Protein AF-A0A2V6REE6-F1 (afdb_monomer)

Radius of gyration: 16.73 Å; Cα contacts (8 Å, |Δi|>4): 104; chains: 1; bounding box: 43×27×42 Å

Nearest PDB structures (foldseek):
  3n0x-assembly1_A  TM=8.061E-01  e=2.300E-02  Rhodopseudomonas palustris
  3i45-assembly1_A  TM=7.457E-01  e=7.715E-02  Rhodospirillum rubrum ATCC 11170
  4maa-assembly1_A  TM=6.398E-01  e=1.131E-01  Pseudomonas protegens Pf-5
  4eyk-assembly1_A  TM=7.228E-01  e=4.041E-01  Rhodopseudomonas palustris BisB5
  4f06-assembly1_A  TM=6.822E-01  e=6.311E-01  Rhodopseudomonas palustris HaA2

pLDDT: mean 90.38, std 6.74, range [62.03, 98.06]

Foldseek 3Di:
DCPQAQDWDQDPQGIWGQHNQPRDIFGWDKDFDWDDDPVDPDTDHDPVTIDTHHSVVQAQDPPQDADPPGSSVVCCVVPPDDPDD

Secondary structure (DSSP, 8-state):
-GGGTT-EEEETTEEEEE-TTT-PEE--EEEEEEE--TT-SSPEEEEEEEEEE-HHHHSPPTTPPP-SS-HHHHHHHHHS-----

Structure (mmCIF, N/CA/C/O backbone):
data_AF-A0A2V6REE6-F1
#
_entry.id   AF-A0A2V6REE6-F1
#
loop_
_atom_site.group_PDB
_atom_site.id
_atom_site.type_symbol
_atom_site.label_atom_id
_atom_site.label_alt_id
_atom_site.label_comp_id
_atom_site.label_asym_id
_atom_site.label_entity_id
_atom_site.label_seq_id
_atom_site.pdbx_PDB_ins_code
_atom_site.Cartn_x
_atom_site.Cartn_y
_atom_site.Cartn_z
_atom_site.occupancy
_atom_site.B_iso_or_equiv
_atom_site.auth_seq_id
_atom_site.auth_comp_id
_atom_site.auth_asym_id
_atom_site.auth_atom_id
_atom_site.pdbx_PDB_model_num
ATOM 1 N N . ILE A 1 1 ? 24.296 -4.362 0.836 1.00 62.03 1 ILE A N 1
ATOM 2 C CA . ILE A 1 1 ? 22.992 -3.667 0.968 1.00 62.03 1 ILE A CA 1
ATOM 3 C C . ILE A 1 1 ? 21.893 -4.229 0.046 1.00 62.03 1 ILE A C 1
ATOM 5 O O . ILE A 1 1 ? 20.740 -3.894 0.256 1.00 62.03 1 ILE A O 1
ATOM 9 N N . GLY A 1 2 ? 22.188 -5.158 -0.880 1.00 80.06 2 GLY A N 1
ATOM 10 C CA . GLY A 1 2 ? 21.177 -5.776 -1.762 1.00 80.06 2 GLY A CA 1
ATOM 11 C C . GLY A 1 2 ? 20.287 -6.863 -1.137 1.00 80.06 2 GLY A C 1
ATOM 12 O O . GLY A 1 2 ? 19.393 -7.361 -1.799 1.00 80.06 2 GLY A O 1
ATOM 13 N N . GLN A 1 3 ? 20.483 -7.241 0.133 1.00 90.31 3 GLN A N 1
ATOM 14 C CA . GLN A 1 3 ? 19.662 -8.283 0.786 1.00 90.31 3 GLN A CA 1
ATOM 15 C C . GLN A 1 3 ? 18.186 -7.888 0.942 1.00 90.31 3 GLN A C 1
ATOM 17 O O . GLN A 1 3 ? 17.340 -8.754 1.140 1.00 90.31 3 GLN A O 1
ATOM 22 N N . LEU A 1 4 ? 17.890 -6.585 0.900 1.00 92.56 4 LEU A N 1
ATOM 23 C CA . LEU A 1 4 ? 16.530 -6.064 1.008 1.00 92.56 4 LEU A CA 1
ATOM 24 C C . LEU A 1 4 ? 15.872 -5.863 -0.359 1.00 92.56 4 LEU A C 1
ATOM 26 O O . LEU A 1 4 ? 14.655 -5.759 -0.422 1.00 92.56 4 LEU A O 1
ATOM 30 N N . GLU A 1 5 ? 16.633 -5.801 -1.451 1.00 93.56 5 GLU A N 1
ATOM 31 C CA . GLU A 1 5 ? 16.067 -5.582 -2.781 1.00 93.56 5 GLU A CA 1
ATOM 32 C C . GLU A 1 5 ? 15.291 -6.824 -3.229 1.00 93.56 5 GLU A C 1
ATOM 34 O O . GLU A 1 5 ? 15.833 -7.925 -3.288 1.00 93.56 5 GLU A O 1
ATOM 39 N N . GLY A 1 6 ? 13.998 -6.660 -3.516 1.00 91.88 6 GLY A N 1
ATOM 40 C CA . GLY A 1 6 ? 13.113 -7.774 -3.850 1.00 91.88 6 GLY A CA 1
ATOM 41 C C . GLY A 1 6 ? 12.661 -8.591 -2.637 1.00 91.88 6 GLY A C 1
ATOM 42 O O . GLY A 1 6 ? 12.004 -9.619 -2.806 1.00 91.88 6 GLY A O 1
ATOM 43 N N . LEU A 1 7 ? 12.984 -8.153 -1.413 1.00 94.88 7 LEU A N 1
ATOM 44 C CA . LEU A 1 7 ? 12.540 -8.831 -0.203 1.00 94.88 7 LEU A CA 1
ATOM 45 C C . LEU A 1 7 ? 11.020 -8.722 -0.068 1.00 94.88 7 LEU A C 1
ATOM 47 O O . LEU A 1 7 ? 10.468 -7.628 0.063 1.00 94.88 7 LEU A O 1
ATOM 51 N N . GLY A 1 8 ? 10.364 -9.878 -0.037 1.00 94.56 8 GLY A N 1
ATOM 52 C CA . GLY A 1 8 ? 8.980 -10.030 0.386 1.00 94.56 8 GLY A CA 1
ATOM 53 C C . GLY A 1 8 ? 8.903 -10.505 1.833 1.00 94.56 8 GLY A C 1
ATOM 54 O O . GLY A 1 8 ? 9.547 -11.494 2.179 1.00 94.56 8 GLY A O 1
ATOM 55 N N . PHE A 1 9 ? 8.118 -9.841 2.677 1.00 95.12 9 PHE A N 1
ATOM 56 C CA . PHE A 1 9 ? 7.938 -10.244 4.073 1.00 95.12 9 PHE A CA 1
ATOM 57 C C . PHE A 1 9 ? 6.544 -9.900 4.601 1.00 95.12 9 PHE A C 1
ATOM 59 O O . PHE A 1 9 ? 5.897 -8.966 4.137 1.00 95.12 9 PHE A O 1
ATOM 66 N N . THR A 1 10 ? 6.078 -10.653 5.594 1.00 95.62 10 THR A N 1
ATOM 67 C CA . THR A 1 10 ? 4.805 -10.390 6.277 1.00 95.62 10 THR A CA 1
ATOM 68 C C . THR A 1 10 ? 5.042 -9.490 7.485 1.00 95.62 10 THR A C 1
ATOM 70 O O . THR A 1 10 ? 5.922 -9.769 8.298 1.00 95.62 10 THR A O 1
ATOM 73 N N . GLY A 1 11 ? 4.245 -8.432 7.626 1.00 92.06 11 GLY A N 1
ATOM 74 C CA . GLY A 1 11 ? 4.267 -7.531 8.778 1.00 92.06 11 GLY A CA 1
ATOM 75 C C . GLY A 1 11 ? 2.863 -7.098 9.218 1.00 92.06 11 GLY A C 1
ATOM 76 O O . GLY A 1 11 ? 1.867 -7.578 8.675 1.00 92.06 11 GLY A O 1
ATOM 77 N N . PRO A 1 12 ? 2.752 -6.163 10.182 1.00 91.56 12 PRO A N 1
ATOM 78 C CA . PRO A 1 12 ? 1.459 -5.701 10.704 1.00 91.56 12 PRO A CA 1
ATOM 79 C C . PRO A 1 12 ? 0.525 -5.100 9.645 1.00 91.56 12 PRO A C 1
ATOM 81 O O . PRO A 1 12 ? -0.688 -5.109 9.814 1.00 91.56 12 PRO A O 1
ATOM 84 N N . ALA A 1 13 ? 1.082 -4.589 8.544 1.00 88.44 13 ALA A N 1
ATOM 85 C CA . ALA A 1 13 ? 0.322 -4.037 7.426 1.00 88.44 13 ALA A CA 1
ATOM 86 C C . ALA A 1 13 ? 0.032 -5.065 6.311 1.00 88.44 13 ALA A C 1
ATOM 88 O O . ALA A 1 13 ? -0.315 -4.671 5.199 1.00 88.44 13 ALA A O 1
ATOM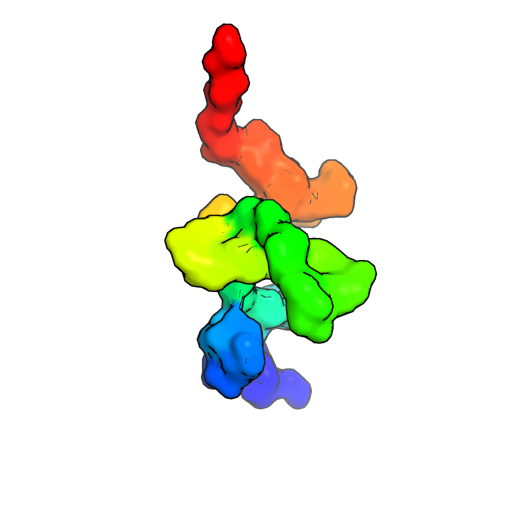 89 N N . GLY A 1 14 ? 0.199 -6.361 6.593 1.00 89.25 14 GLY A N 1
ATOM 90 C CA . GLY A 1 14 ? 0.081 -7.444 5.621 1.00 89.25 14 GLY A CA 1
ATOM 91 C C . GLY A 1 14 ? 1.408 -7.773 4.935 1.00 89.25 14 GLY A C 1
ATOM 92 O O . GLY A 1 14 ? 2.488 -7.562 5.493 1.00 89.25 14 GLY A O 1
ATOM 93 N N . TYR A 1 15 ? 1.325 -8.331 3.728 1.00 91.19 15 TYR A N 1
ATOM 94 C CA . TYR A 1 15 ? 2.504 -8.628 2.918 1.00 91.19 15 TYR A CA 1
ATOM 95 C C . TYR A 1 15 ? 3.125 -7.338 2.375 1.00 91.19 15 TYR A C 1
ATOM 97 O O . TYR A 1 15 ? 2.434 -6.484 1.817 1.00 91.19 15 TYR A O 1
ATOM 105 N N . MET A 1 16 ? 4.438 -7.219 2.533 1.00 93.25 16 MET A N 1
ATOM 106 C CA . MET A 1 16 ? 5.250 -6.115 2.053 1.00 93.25 16 MET A CA 1
ATOM 107 C C . MET A 1 16 ? 6.284 -6.622 1.051 1.00 93.25 16 MET A C 1
ATOM 109 O O . MET A 1 16 ? 6.869 -7.683 1.253 1.00 93.25 16 MET A O 1
ATOM 113 N N . TYR A 1 17 ? 6.546 -5.847 0.002 1.00 92.81 17 TYR A N 1
ATOM 114 C CA . TYR A 1 17 ? 7.583 -6.136 -0.990 1.00 92.81 17 TYR A CA 1
ATOM 115 C C . TYR A 1 17 ? 8.475 -4.914 -1.207 1.00 92.81 17 TYR A C 1
ATOM 117 O O . TYR A 1 17 ? 7.982 -3.843 -1.544 1.00 92.81 17 TYR A O 1
ATOM 125 N N . ILE A 1 18 ? 9.786 -5.043 -1.023 1.00 92.94 18 ILE A N 1
ATOM 126 C CA . ILE A 1 18 ? 10.723 -3.939 -1.249 1.00 92.94 18 ILE A CA 1
ATOM 127 C C . ILE A 1 18 ? 11.130 -3.912 -2.719 1.00 92.94 18 ILE A C 1
ATOM 129 O O . ILE A 1 18 ? 11.799 -4.820 -3.214 1.00 92.94 18 ILE A O 1
ATOM 133 N N . ARG A 1 19 ? 10.755 -2.846 -3.425 1.00 89.06 19 ARG A N 1
ATOM 134 C CA . ARG A 1 19 ? 11.097 -2.679 -4.837 1.00 89.06 19 ARG A CA 1
ATOM 135 C C . ARG A 1 19 ? 12.606 -2.515 -5.041 1.00 89.06 19 ARG A C 1
ATOM 137 O O . ARG A 1 19 ? 13.185 -1.599 -4.458 1.00 89.06 19 ARG A O 1
ATOM 144 N N . PRO A 1 20 ? 13.238 -3.322 -5.912 1.00 89.56 20 PRO A N 1
ATOM 145 C CA . PRO A 1 20 ? 14.660 -3.169 -6.218 1.00 89.56 20 PRO A CA 1
ATOM 146 C C . PRO A 1 20 ? 15.013 -1.816 -6.847 1.00 89.56 20 PRO A C 1
ATOM 148 O O . PRO A 1 20 ? 16.090 -1.290 -6.613 1.00 89.56 20 PRO A O 1
ATOM 151 N N . ASP A 1 21 ? 14.113 -1.236 -7.645 1.00 86.81 21 ASP A N 1
ATOM 152 C CA . ASP A 1 21 ? 14.438 -0.092 -8.502 1.00 86.81 21 ASP A CA 1
ATOM 153 C C . ASP A 1 21 ? 14.409 1.268 -7.788 1.00 86.81 21 ASP A C 1
ATOM 155 O O . ASP A 1 21 ? 15.054 2.217 -8.234 1.00 86.81 21 ASP A O 1
ATOM 159 N N . ASN A 1 22 ? 13.654 1.389 -6.694 1.00 86.19 22 ASN A N 1
ATOM 160 C CA . ASN A 1 22 ? 13.504 2.652 -5.966 1.00 86.19 22 ASN A CA 1
ATOM 161 C C . ASN A 1 22 ? 13.416 2.497 -4.440 1.00 86.19 22 ASN A C 1
ATOM 163 O O . ASN A 1 22 ? 13.151 3.479 -3.748 1.00 86.19 22 ASN A O 1
ATOM 167 N N . HIS A 1 23 ? 13.594 1.272 -3.935 1.00 90.56 23 HIS A N 1
ATOM 168 C CA . HIS A 1 23 ? 13.578 0.915 -2.512 1.00 90.56 23 HIS A CA 1
ATOM 169 C C . HIS A 1 23 ? 12.283 1.288 -1.778 1.00 90.56 23 HIS A C 1
ATOM 171 O O . HIS A 1 23 ? 12.259 1.384 -0.552 1.00 90.56 23 HIS A O 1
ATOM 177 N N . GLN A 1 24 ? 11.177 1.462 -2.509 1.00 88.50 24 GLN A N 1
ATOM 178 C CA . GLN A 1 24 ? 9.863 1.658 -1.908 1.00 88.50 24 GLN A CA 1
ATOM 179 C C . GLN A 1 24 ? 9.280 0.324 -1.445 1.00 88.50 24 GLN A C 1
ATOM 181 O O . GLN A 1 24 ? 9.243 -0.655 -2.194 1.00 88.50 24 GLN A O 1
ATOM 186 N N . ALA A 1 25 ? 8.769 0.308 -0.215 1.00 90.31 25 ALA A N 1
ATOM 187 C CA . ALA A 1 25 ? 8.006 -0.814 0.300 1.00 90.31 25 ALA A CA 1
ATOM 188 C C . ALA A 1 25 ? 6.574 -0.777 -0.245 1.00 90.31 25 ALA A C 1
ATOM 190 O O . ALA A 1 25 ? 5.801 0.140 0.031 1.00 90.31 25 ALA A O 1
ATOM 191 N N . TYR A 1 26 ? 6.221 -1.797 -1.010 1.00 91.19 26 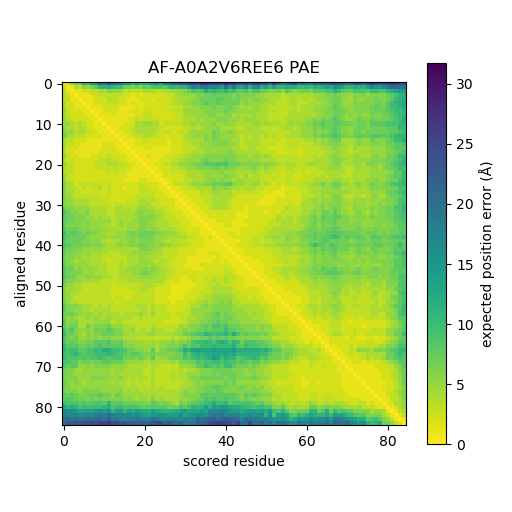TYR A N 1
ATOM 192 C CA . TYR A 1 26 ? 4.888 -2.023 -1.530 1.00 91.19 26 TYR A CA 1
ATOM 193 C C . TYR A 1 26 ? 4.046 -2.746 -0.503 1.00 91.19 26 TYR A C 1
ATOM 195 O O . TYR A 1 26 ? 4.409 -3.832 -0.064 1.00 91.19 26 TYR A O 1
ATOM 203 N N . LYS A 1 27 ? 2.913 -2.148 -0.156 1.00 93.06 27 LYS A N 1
ATOM 204 C CA . LYS A 1 27 ? 1.879 -2.748 0.680 1.00 93.06 27 LYS A CA 1
ATOM 205 C C . LYS A 1 27 ? 0.526 -2.270 0.193 1.00 93.06 27 LYS A C 1
ATOM 207 O O . LYS A 1 27 ? 0.420 -1.131 -0.261 1.00 93.06 27 LYS A O 1
ATOM 212 N N . ASP A 1 28 ? -0.503 -3.083 0.350 1.00 92.38 28 ASP A N 1
ATOM 213 C CA . ASP A 1 28 ? -1.852 -2.639 0.022 1.00 92.38 28 ASP A CA 1
ATOM 214 C C . ASP A 1 28 ? -2.264 -1.442 0.900 1.00 92.38 28 ASP A C 1
ATOM 216 O O . ASP A 1 28 ? -1.834 -1.272 2.055 1.00 92.38 28 ASP A O 1
ATOM 220 N N . ALA A 1 29 ? -3.064 -0.557 0.313 1.00 91.75 29 ALA A N 1
ATOM 221 C CA . ALA A 1 29 ? -3.645 0.562 1.032 1.00 91.75 29 ALA A CA 1
ATOM 222 C C . ALA A 1 29 ? -4.966 0.120 1.659 1.00 91.75 29 ALA A C 1
ATOM 224 O O . ALA A 1 29 ? -5.766 -0.574 1.036 1.00 91.75 29 ALA A O 1
ATOM 225 N N . ILE A 1 30 ? -5.187 0.542 2.899 1.00 93.12 30 ILE A N 1
ATOM 226 C CA . ILE A 1 30 ? -6.419 0.285 3.637 1.00 93.12 30 ILE A CA 1
ATOM 227 C C . ILE A 1 30 ? -7.128 1.625 3.794 1.00 93.12 30 ILE A C 1
ATOM 229 O O . ILE A 1 30 ? -6.531 2.595 4.262 1.00 93.12 30 ILE A O 1
ATOM 233 N N . THR A 1 31 ? -8.388 1.671 3.381 1.00 94.31 31 THR A N 1
ATOM 234 C CA . THR A 1 31 ? -9.296 2.804 3.568 1.00 94.31 31 THR A CA 1
ATOM 235 C C . THR A 1 31 ? -10.681 2.282 3.957 1.00 94.31 31 THR A C 1
ATOM 237 O O . THR A 1 31 ? -10.871 1.079 4.135 1.00 94.31 31 THR A O 1
ATOM 240 N N . GLY A 1 32 ? -11.661 3.164 4.116 1.00 95.38 32 GLY A N 1
ATOM 241 C CA . GLY A 1 32 ? -13.033 2.781 4.429 1.00 95.38 32 GLY A CA 1
ATOM 242 C C . GLY A 1 32 ? -13.786 3.876 5.165 1.00 95.38 32 GLY A C 1
ATOM 243 O O . GLY A 1 32 ? -13.493 5.064 5.024 1.00 95.38 32 GLY A O 1
ATOM 244 N N . PHE A 1 33 ? -14.783 3.460 5.937 1.00 97.00 33 PHE A N 1
ATOM 245 C CA . PHE A 1 33 ? -15.682 4.368 6.636 1.00 97.00 33 PHE A CA 1
ATOM 246 C C . PHE A 1 33 ? -15.255 4.551 8.084 1.00 97.00 33 PHE A C 1
ATOM 248 O O . PHE A 1 33 ? -14.849 3.606 8.752 1.00 97.00 33 PHE A O 1
ATOM 255 N N . SER A 1 34 ? -15.373 5.780 8.566 1.00 96.94 34 SER A N 1
ATOM 256 C CA . SER A 1 34 ? -15.143 6.103 9.968 1.00 96.94 34 SER A CA 1
ATOM 257 C C . SER A 1 34 ? -16.355 5.710 10.822 1.00 96.94 34 SER A C 1
ATOM 259 O O . SER A 1 34 ? -17.498 5.894 10.395 1.00 96.94 34 SER A O 1
ATOM 261 N N . LYS A 1 35 ? -16.113 5.192 12.028 1.00 97.12 35 LYS A N 1
ATOM 262 C CA . LYS A 1 35 ? -17.120 4.797 13.020 1.00 97.12 35 LYS A CA 1
ATOM 263 C C . LYS A 1 35 ? -16.700 5.282 14.402 1.00 97.12 35 L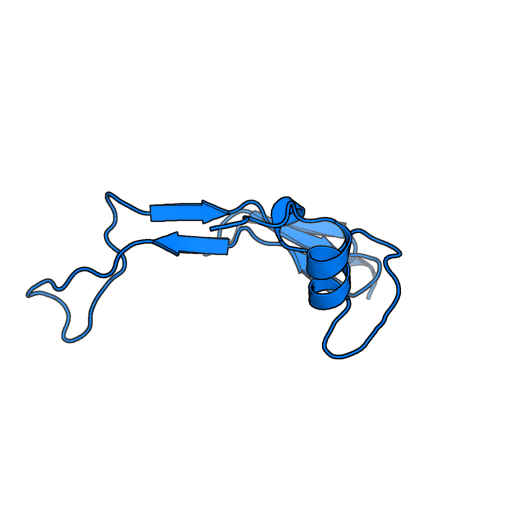YS A C 1
ATOM 265 O O . LYS A 1 35 ? -15.583 5.032 14.844 1.00 97.12 35 LYS A O 1
ATOM 270 N N . ASN A 1 36 ? -17.614 5.946 15.101 1.00 97.81 36 ASN A N 1
ATOM 271 C CA . ASN A 1 36 ? -17.427 6.281 16.510 1.00 97.81 36 ASN A CA 1
ATOM 272 C C . ASN A 1 36 ? -17.896 5.107 17.368 1.00 97.81 36 ASN A C 1
ATOM 274 O O . ASN A 1 36 ? -18.979 4.568 17.130 1.00 97.81 36 ASN A O 1
ATOM 278 N N . VAL A 1 37 ? -17.098 4.734 18.364 1.00 96.88 37 VAL A N 1
ATOM 279 C CA . VAL A 1 37 ? -17.426 3.677 19.327 1.00 96.88 37 VAL A CA 1
ATOM 280 C C . VAL A 1 37 ? -17.110 4.162 20.749 1.00 96.88 37 VAL A C 1
ATOM 282 O O . VAL A 1 37 ? -16.199 4.978 20.897 1.00 96.88 37 VAL A O 1
ATOM 285 N N . PRO A 1 38 ? -17.844 3.730 21.792 1.00 97.81 38 PRO A N 1
ATOM 286 C CA . PRO A 1 38 ? -17.631 4.216 23.160 1.00 97.81 38 PRO A CA 1
ATOM 287 C C . PRO A 1 38 ? -16.236 3.925 23.737 1.00 97.81 38 PRO A C 1
ATOM 289 O O . PRO A 1 38 ? -15.795 4.618 24.648 1.00 97.81 38 PRO A O 1
ATOM 292 N N . GLU A 1 39 ? -15.551 2.899 23.230 1.00 98.06 39 GLU A N 1
ATOM 293 C CA . GLU A 1 39 ? -14.275 2.397 23.750 1.00 98.06 39 GLU A CA 1
ATOM 294 C C . GLU A 1 39 ? -13.081 3.300 23.414 1.00 98.06 39 GLU A C 1
ATOM 296 O O . GLU A 1 39 ? -12.066 3.255 24.112 1.00 98.06 39 GLU A O 1
ATOM 301 N N . TYR A 1 40 ? -13.183 4.113 22.358 1.00 97.50 40 TYR A N 1
ATOM 302 C CA . TYR A 1 40 ? -12.087 4.953 21.883 1.00 97.50 40 TYR A CA 1
ATOM 303 C C . TYR A 1 40 ? -12.501 6.429 21.829 1.00 97.50 40 TYR A C 1
ATOM 305 O O . TYR A 1 40 ? -13.569 6.755 21.317 1.00 97.50 40 TYR A O 1
ATOM 313 N N . PRO A 1 41 ? -11.639 7.362 22.277 1.00 97.44 41 PRO A N 1
ATOM 314 C CA . PRO A 1 41 ? -11.924 8.797 22.228 1.00 97.44 41 PRO A CA 1
ATOM 315 C C . PRO A 1 41 ? -11.724 9.403 20.826 1.00 97.44 41 PRO A C 1
ATOM 317 O O . PRO A 1 41 ? -11.698 10.622 20.672 1.00 97.44 41 PRO A O 1
ATOM 320 N N . PHE A 1 42 ? -11.535 8.569 19.805 1.00 97.19 42 PHE A N 1
ATOM 321 C CA . PHE A 1 42 ? -11.346 8.961 18.415 1.00 97.19 42 PHE A CA 1
ATOM 322 C C . PHE A 1 42 ? -12.114 8.006 17.491 1.00 97.19 42 PHE A C 1
ATOM 324 O O . PHE A 1 42 ? -12.341 6.850 17.859 1.00 97.19 42 PHE A O 1
ATOM 331 N N . PRO A 1 43 ? -12.495 8.457 16.285 1.00 96.62 43 PRO A N 1
ATOM 332 C CA . PRO A 1 43 ? -13.139 7.585 15.319 1.00 96.62 43 PRO A CA 1
ATOM 333 C C . PRO A 1 43 ? -12.192 6.470 14.868 1.00 96.62 43 PRO A C 1
ATOM 335 O O . PRO A 1 43 ? -11.009 6.709 14.619 1.00 96.62 43 PRO A O 1
ATOM 338 N N . ILE A 1 44 ? -12.723 5.261 14.724 1.00 96.50 44 ILE A N 1
ATOM 339 C CA . ILE A 1 44 ? -12.002 4.111 14.177 1.00 96.50 44 ILE A CA 1
ATOM 340 C C . ILE A 1 44 ? -12.424 3.858 12.731 1.00 96.50 44 ILE A C 1
ATOM 342 O O . ILE A 1 44 ? -13.467 4.331 12.282 1.00 96.50 44 ILE A O 1
ATOM 346 N N . LEU A 1 45 ? -11.640 3.069 12.002 1.00 95.88 45 LEU A N 1
ATOM 347 C CA . LEU A 1 45 ? -12.109 2.482 10.752 1.00 95.88 45 LEU A CA 1
ATOM 348 C C . LEU A 1 45 ? -13.141 1.390 11.073 1.00 95.88 45 LEU A C 1
ATOM 350 O O . LEU A 1 45 ? -12.860 0.525 11.899 1.00 95.88 45 LEU A O 1
ATOM 354 N N . ASP A 1 46 ? -14.314 1.431 10.441 1.00 96.75 46 ASP A N 1
ATOM 355 C CA . ASP A 1 46 ? -15.369 0.433 10.627 1.00 96.75 46 ASP A CA 1
ATOM 356 C C . ASP A 1 46 ? -14.886 -0.950 10.153 1.00 96.75 46 ASP A C 1
ATOM 358 O O . ASP A 1 46 ? -14.677 -1.126 8.946 1.00 96.75 46 ASP A O 1
ATOM 362 N N . PRO A 1 47 ? -14.708 -1.936 11.057 1.00 93.62 47 PRO A N 1
ATOM 363 C CA . PRO A 1 47 ? -14.139 -3.235 10.697 1.00 93.62 47 PRO A CA 1
ATOM 364 C C . PRO A 1 47 ? -14.973 -4.000 9.664 1.00 93.62 47 PRO A C 1
ATOM 366 O O . PRO A 1 47 ? -14.420 -4.751 8.865 1.00 93.62 47 PRO A O 1
ATOM 369 N N . ASP A 1 48 ? -16.286 -3.759 9.636 1.00 96.12 48 ASP A N 1
ATOM 370 C CA . ASP A 1 48 ? -17.227 -4.427 8.732 1.00 96.12 48 ASP A CA 1
ATOM 371 C C . ASP A 1 48 ? -17.242 -3.804 7.324 1.00 96.12 48 ASP A C 1
ATOM 373 O O . ASP A 1 48 ? -17.884 -4.320 6.407 1.00 96.12 48 ASP A O 1
ATOM 377 N N . ARG A 1 49 ? -16.563 -2.661 7.134 1.00 95.94 49 ARG A N 1
ATOM 378 C CA . ARG A 1 49 ? -16.612 -1.861 5.898 1.00 95.94 49 ARG A CA 1
ATOM 379 C C . ARG A 1 49 ? -15.233 -1.375 5.455 1.00 95.94 49 ARG A C 1
ATOM 381 O O . ARG A 1 49 ? -15.094 -0.273 4.912 1.00 95.94 49 ARG A O 1
ATOM 388 N N . ILE A 1 50 ? -14.217 -2.202 5.681 1.00 94.69 50 ILE A N 1
ATOM 389 C CA . ILE A 1 50 ? -12.854 -1.950 5.215 1.00 94.69 50 ILE A CA 1
ATOM 390 C C . ILE A 1 50 ? -12.769 -2.161 3.700 1.00 94.69 50 ILE A C 1
ATOM 392 O O . ILE A 1 50 ? -13.256 -3.152 3.159 1.00 94.69 50 ILE A O 1
ATOM 396 N N . ILE A 1 51 ? -12.103 -1.230 3.020 1.00 94.94 51 ILE A N 1
ATOM 397 C CA . ILE A 1 51 ? -11.781 -1.308 1.598 1.00 94.94 51 ILE A CA 1
ATOM 398 C C . ILE A 1 51 ? -10.266 -1.461 1.462 1.00 94.94 51 ILE A C 1
ATOM 400 O O . ILE A 1 51 ? -9.501 -0.568 1.837 1.00 94.94 51 ILE A O 1
ATOM 404 N N . THR A 1 52 ? -9.834 -2.579 0.883 1.00 93.25 52 THR A N 1
ATOM 405 C CA . THR A 1 52 ? -8.425 -2.834 0.563 1.00 93.25 52 THR A CA 1
ATOM 406 C C . THR A 1 52 ? -8.167 -2.511 -0.900 1.00 93.25 52 THR A C 1
ATOM 408 O O . THR A 1 52 ? -8.800 -3.078 -1.791 1.00 93.25 52 THR A O 1
ATOM 411 N N . ILE A 1 53 ? -7.217 -1.614 -1.154 1.00 92.44 53 ILE A N 1
ATOM 412 C CA . ILE A 1 53 ? -6.799 -1.232 -2.499 1.00 92.44 53 ILE A CA 1
ATOM 413 C C . ILE A 1 53 ? -5.440 -1.879 -2.786 1.00 92.44 53 ILE A C 1
ATOM 415 O O . ILE A 1 53 ? -4.455 -1.528 -2.124 1.00 92.44 53 ILE A O 1
ATOM 419 N N . PRO A 1 54 ? -5.354 -2.791 -3.773 1.00 90.62 54 PRO A N 1
ATOM 420 C CA . PRO A 1 54 ? -4.090 -3.404 -4.152 1.00 90.62 54 PRO A CA 1
ATOM 421 C C . PRO A 1 54 ? -3.051 -2.352 -4.546 1.00 90.62 54 PRO A C 1
ATOM 423 O O . PRO A 1 54 ? -3.334 -1.495 -5.382 1.00 90.62 54 PRO A O 1
ATOM 426 N N . ILE A 1 55 ? -1.829 -2.444 -4.020 1.00 88.88 55 ILE A N 1
ATOM 427 C CA . ILE A 1 55 ? -0.769 -1.445 -4.272 1.00 88.88 55 ILE A CA 1
ATOM 428 C C . ILE A 1 55 ? -0.452 -1.252 -5.760 1.00 88.88 55 ILE A C 1
ATOM 430 O O . ILE A 1 55 ? -0.186 -0.138 -6.215 1.00 88.88 55 ILE A O 1
ATOM 434 N N . ARG A 1 56 ? -0.559 -2.339 -6.535 1.00 83.62 56 ARG A N 1
ATOM 435 C CA . ARG A 1 56 ? -0.386 -2.367 -7.996 1.00 83.62 56 ARG A CA 1
ATOM 436 C C . ARG A 1 56 ? -1.404 -1.508 -8.752 1.00 83.62 56 ARG A C 1
ATOM 438 O O . ARG A 1 56 ? -1.148 -1.151 -9.893 1.00 83.62 56 ARG A O 1
ATOM 445 N N . ASN A 1 57 ? -2.536 -1.181 -8.128 1.00 86.88 57 ASN A N 1
ATOM 446 C CA . ASN A 1 57 ? -3.570 -0.346 -8.733 1.00 86.88 57 ASN A CA 1
ATOM 447 C C . ASN A 1 57 ? -3.327 1.149 -8.493 1.00 86.88 57 ASN A C 1
ATOM 449 O O . ASN A 1 57 ? -3.921 1.956 -9.191 1.00 86.88 57 ASN A O 1
ATOM 453 N N . ILE A 1 58 ? -2.493 1.526 -7.517 1.00 86.25 58 ILE A N 1
ATOM 454 C CA . ILE A 1 58 ? -2.330 2.919 -7.054 1.00 86.25 58 ILE A CA 1
ATOM 455 C C . ILE A 1 58 ? -0.886 3.414 -7.103 1.00 86.25 58 ILE A C 1
ATOM 457 O O . ILE A 1 58 ? -0.575 4.465 -6.547 1.00 86.25 58 ILE A O 1
ATOM 461 N N . THR A 1 59 ? 0.007 2.670 -7.752 1.00 88.38 59 THR A N 1
ATOM 462 C CA . THR A 1 59 ? 1.408 3.066 -7.883 1.00 88.38 59 THR A CA 1
ATOM 463 C C . THR A 1 59 ? 1.859 2.992 -9.324 1.00 88.38 59 THR A C 1
ATOM 465 O O . THR A 1 59 ? 1.567 2.020 -10.016 1.00 88.38 59 THR A O 1
ATOM 468 N N . ALA A 1 60 ? 2.648 3.983 -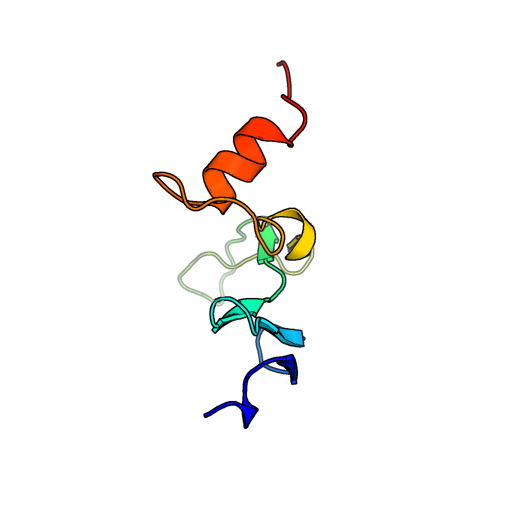9.738 1.00 89.81 60 ALA A N 1
ATOM 469 C CA . ALA A 1 60 ? 3.280 3.960 -11.044 1.00 89.81 60 ALA A CA 1
ATOM 470 C C . ALA A 1 60 ? 4.144 2.692 -11.232 1.00 89.81 60 ALA A C 1
ATOM 472 O O . ALA A 1 60 ? 4.893 2.305 -10.315 1.00 89.81 60 ALA A O 1
ATOM 473 N N . PRO A 1 61 ? 4.073 2.053 -12.414 1.00 88.38 61 PRO A N 1
ATOM 474 C CA . PRO A 1 61 ? 4.834 0.848 -12.699 1.00 88.38 61 PRO A CA 1
ATOM 475 C C . PRO A 1 61 ? 6.352 1.115 -12.685 1.00 88.38 61 PRO A C 1
ATOM 477 O O . PRO A 1 61 ? 6.797 2.261 -12.818 1.00 88.38 61 PRO A O 1
ATOM 480 N N . PRO A 1 62 ? 7.182 0.068 -12.533 1.00 85.94 62 PRO A N 1
ATOM 481 C CA . PRO A 1 62 ? 8.623 0.169 -12.745 1.00 85.94 62 PRO A CA 1
ATOM 482 C C . PRO A 1 62 ? 8.987 0.812 -14.078 1.00 85.94 62 PRO A C 1
ATOM 484 O O . PRO A 1 62 ? 8.397 0.510 -15.110 1.00 85.94 62 PRO A O 1
ATOM 487 N N . GLY A 1 63 ? 9.958 1.726 -14.031 1.00 85.94 63 GLY A N 1
ATOM 488 C CA . GLY A 1 63 ? 10.402 2.489 -15.196 1.00 85.94 63 GLY A CA 1
ATOM 489 C C . GLY A 1 63 ? 9.519 3.681 -15.580 1.00 85.94 63 GLY A C 1
ATOM 490 O O . GLY A 1 63 ? 9.872 4.384 -16.524 1.00 85.94 63 GLY A O 1
ATOM 491 N N . TRP A 1 64 ? 8.417 3.960 -14.868 1.00 89.31 64 TRP A N 1
ATOM 492 C CA . TRP A 1 64 ? 7.630 5.167 -15.134 1.00 89.31 64 TRP A CA 1
ATOM 493 C C . TRP A 1 64 ? 8.475 6.441 -14.926 1.00 89.31 64 TRP A C 1
ATOM 495 O O . TRP A 1 64 ? 9.187 6.535 -13.918 1.00 89.31 64 TRP A O 1
ATOM 505 N N . PRO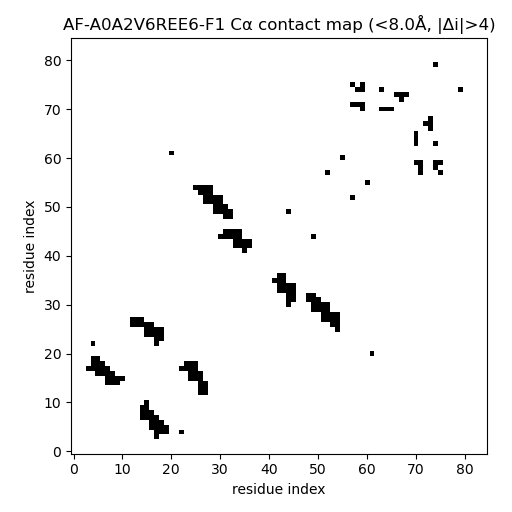 A 1 65 ? 8.408 7.438 -15.830 1.00 90.50 65 PRO A N 1
ATOM 506 C CA . PRO A 1 65 ? 9.209 8.652 -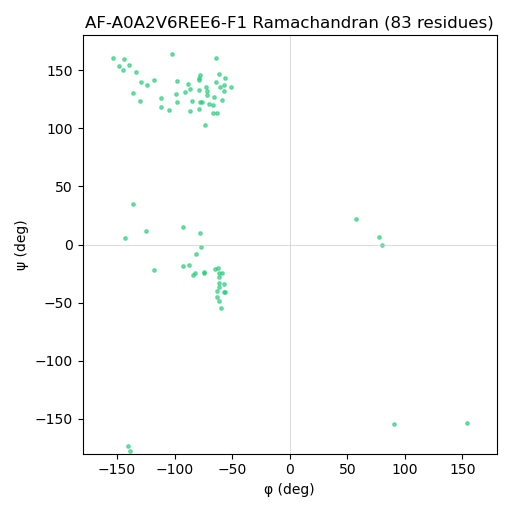15.717 1.00 90.50 65 PRO A CA 1
ATOM 507 C C . PRO A 1 65 ? 9.012 9.394 -14.386 1.00 90.50 65 PRO A C 1
ATOM 509 O O . PRO A 1 65 ? 7.907 9.482 -13.843 1.00 90.50 65 PRO A O 1
ATOM 512 N N . LYS A 1 66 ? 10.091 9.978 -13.856 1.00 87.25 66 LYS A N 1
ATOM 513 C CA . LYS A 1 66 ? 10.015 10.909 -12.721 1.00 87.25 66 LYS A CA 1
ATOM 514 C C . LYS A 1 66 ? 9.511 12.262 -13.212 1.00 87.25 66 LYS A C 1
ATOM 516 O O . LYS A 1 66 ? 10.113 12.842 -14.112 1.00 87.25 66 LYS A O 1
ATOM 521 N N . ARG A 1 67 ? 8.406 12.739 -12.637 1.00 87.81 67 ARG A N 1
ATOM 522 C CA . ARG A 1 67 ? 7.784 14.038 -12.929 1.00 87.81 67 ARG A CA 1
ATOM 523 C C . ARG A 1 67 ? 7.208 14.640 -11.650 1.00 87.81 67 ARG A C 1
ATOM 525 O O . ARG A 1 67 ? 6.940 13.906 -10.699 1.00 87.81 67 ARG A O 1
ATOM 532 N N . GLU A 1 68 ? 7.005 15.951 -11.660 1.00 88.25 68 GLU A N 1
ATOM 533 C CA . GLU A 1 68 ? 6.331 16.677 -10.582 1.00 88.25 68 GLU A CA 1
ATOM 534 C C . GLU A 1 68 ? 4.801 16.497 -10.651 1.00 88.25 68 GLU A C 1
ATOM 536 O O . GLU A 1 68 ? 4.259 16.412 -11.756 1.00 88.25 68 GLU A O 1
ATOM 541 N N . PRO A 1 69 ? 4.088 16.444 -9.506 1.00 88.38 69 PRO A N 1
ATOM 542 C CA . PRO A 1 69 ? 4.627 16.373 -8.145 1.00 88.38 69 PRO A CA 1
ATOM 543 C C . PRO A 1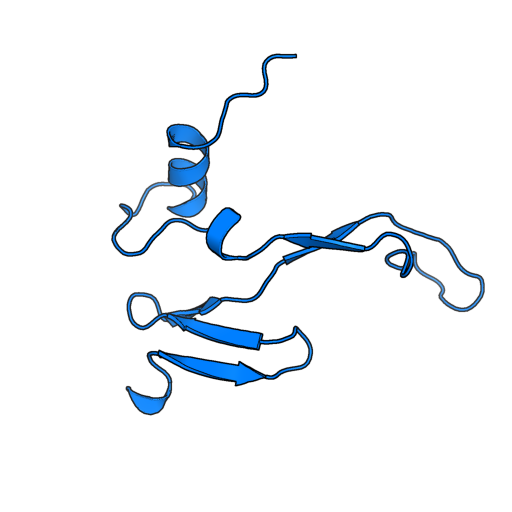 69 ? 5.187 14.982 -7.796 1.00 88.38 69 PRO A C 1
ATOM 545 O O . PRO A 1 69 ? 6.042 14.862 -6.926 1.00 88.38 69 PRO A O 1
ATOM 548 N N . THR A 1 70 ? 4.715 13.911 -8.454 1.00 88.88 70 THR A N 1
ATOM 549 C CA . THR A 1 70 ? 5.271 12.551 -8.314 1.00 88.88 70 THR A CA 1
ATOM 550 C C . THR A 1 70 ? 5.042 11.695 -9.571 1.00 88.88 70 THR A C 1
ATOM 552 O O . THR A 1 70 ? 4.114 11.929 -10.351 1.00 88.88 70 THR A O 1
ATOM 555 N N . SER A 1 71 ? 5.822 10.617 -9.733 1.00 90.19 71 SER A N 1
ATOM 556 C CA . SER A 1 71 ? 5.577 9.592 -10.766 1.00 90.19 71 SER A CA 1
ATOM 557 C C . SER A 1 71 ? 4.180 8.975 -10.669 1.00 90.19 71 SER A C 1
ATOM 559 O O . SER A 1 71 ? 3.530 8.793 -11.691 1.00 90.19 71 SER A O 1
ATOM 561 N N . THR A 1 72 ? 3.692 8.688 -9.457 1.00 88.50 72 THR A N 1
ATOM 562 C CA . THR A 1 72 ? 2.337 8.146 -9.261 1.00 88.50 72 THR A CA 1
ATOM 563 C C . THR A 1 72 ? 1.266 9.130 -9.713 1.00 88.50 72 THR A C 1
ATOM 565 O O . THR A 1 72 ? 0.312 8.709 -10.354 1.00 88.50 72 THR A O 1
ATOM 568 N N . TYR A 1 73 ? 1.437 10.427 -9.438 1.00 90.19 73 TYR A N 1
ATOM 569 C CA . TYR A 1 73 ? 0.489 11.452 -9.875 1.00 90.19 73 TYR A CA 1
ATOM 570 C C . TYR A 1 73 ? 0.348 11.473 -11.402 1.00 90.19 73 TYR A C 1
ATOM 572 O O . TYR A 1 73 ? -0.751 11.279 -11.914 1.00 90.19 73 TYR A O 1
ATOM 580 N N . SER A 1 74 ? 1.469 11.616 -12.120 1.00 92.75 74 SER A N 1
ATOM 581 C CA . SER A 1 74 ? 1.460 11.630 -13.595 1.00 92.75 74 SER A CA 1
ATOM 582 C C . SER A 1 74 ? 0.946 10.322 -14.201 1.00 92.75 74 SER A C 1
ATOM 584 O O . SER A 1 74 ? 0.234 10.340 -15.197 1.00 92.75 74 SER A O 1
ATOM 586 N N . TRP A 1 75 ? 1.257 9.177 -13.588 1.00 91.75 75 TRP A N 1
ATOM 587 C CA . TRP A 1 75 ? 0.724 7.893 -14.036 1.00 91.75 75 TRP A CA 1
ATOM 588 C C . TRP A 1 75 ? -0.799 7.818 -13.911 1.00 91.75 75 TRP A C 1
ATOM 590 O O . TRP A 1 75 ? -1.462 7.386 -14.850 1.00 91.75 75 TRP A O 1
ATOM 600 N N . ILE A 1 76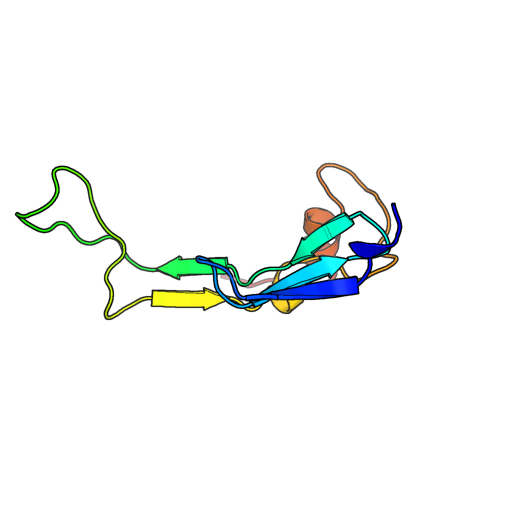 ? -1.362 8.249 -12.780 1.00 89.69 76 ILE A N 1
ATOM 601 C CA . ILE A 1 76 ? -2.816 8.272 -12.573 1.00 89.69 76 ILE A CA 1
ATOM 602 C C . ILE A 1 76 ? -3.476 9.198 -13.593 1.00 89.69 76 ILE A C 1
ATOM 604 O O . ILE A 1 76 ? -4.422 8.787 -14.256 1.00 89.69 76 ILE A O 1
ATOM 608 N N . GLU A 1 77 ? -2.952 10.412 -13.753 1.00 89.25 77 GLU A N 1
ATOM 609 C CA . GLU A 1 77 ? -3.477 11.404 -14.694 1.00 89.25 77 GLU A CA 1
ATOM 610 C C . GLU A 1 77 ? -3.521 10.878 -16.139 1.00 89.25 77 GLU A C 1
ATOM 612 O O . GLU A 1 77 ? -4.503 11.093 -16.845 1.00 89.25 77 GLU A O 1
ATOM 617 N N . GLU A 1 78 ? -2.487 10.149 -16.567 1.00 91.06 78 GLU A N 1
ATOM 618 C CA . GLU A 1 78 ? -2.380 9.639 -17.937 1.00 91.06 78 GLU A CA 1
ATOM 619 C C . GLU A 1 78 ? -3.116 8.315 -18.181 1.00 91.06 78 GLU A C 1
ATOM 621 O O . GLU A 1 78 ? -3.472 8.019 -19.322 1.00 91.06 78 GLU A O 1
ATOM 626 N N . THR A 1 79 ? -3.313 7.483 -17.151 1.00 89.94 79 THR A N 1
ATOM 627 C CA . THR A 1 79 ? -3.765 6.091 -17.345 1.00 89.94 79 THR A CA 1
ATOM 628 C C . THR A 1 79 ? -5.108 5.759 -16.718 1.00 89.94 79 THR A C 1
ATOM 630 O O . THR A 1 79 ? -5.741 4.787 -17.140 1.00 89.94 79 THR A O 1
ATOM 633 N N . TRP A 1 80 ? -5.568 6.513 -15.717 1.00 87.62 80 TRP A N 1
ATOM 634 C CA . TRP A 1 80 ? -6.837 6.200 -15.072 1.00 87.62 80 TRP A CA 1
ATOM 635 C C . TRP A 1 80 ? -8.023 6.682 -15.913 1.00 87.62 80 TRP A C 1
ATOM 637 O O . TRP A 1 80 ? -7.974 7.761 -16.505 1.00 87.62 80 TRP A O 1
ATOM 647 N N . PRO A 1 81 ? -9.132 5.920 -15.949 1.00 86.38 81 PRO A N 1
ATOM 648 C CA . PRO A 1 81 ? -10.351 6.379 -16.594 1.00 86.38 81 PRO A CA 1
ATOM 649 C C . PRO A 1 81 ? -10.837 7.681 -15.952 1.00 86.38 81 PRO A C 1
ATOM 651 O O . PRO A 1 81 ? -11.086 7.734 -14.746 1.00 86.38 81 PRO A O 1
ATOM 654 N N . ALA A 1 82 ? -11.018 8.722 -16.762 1.00 81.88 82 ALA A N 1
ATOM 655 C CA . ALA A 1 82 ? -11.655 9.943 -16.299 1.00 81.88 82 ALA A CA 1
ATOM 656 C C . ALA A 1 82 ? -13.128 9.646 -15.986 1.00 81.88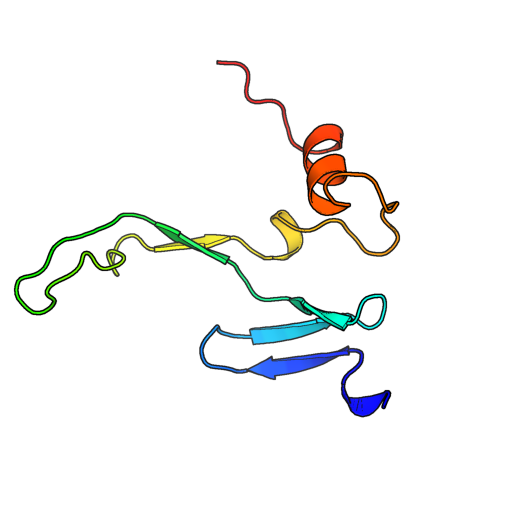 82 ALA A C 1
ATOM 658 O O . ALA A 1 82 ? -13.920 9.358 -16.888 1.00 81.88 82 ALA A O 1
ATOM 659 N N . VAL A 1 83 ? -13.503 9.720 -14.710 1.00 78.56 83 VAL A N 1
ATOM 660 C CA . VAL A 1 83 ? -14.910 9.661 -14.311 1.00 78.56 83 VAL A CA 1
ATOM 661 C C . VAL A 1 83 ? -15.536 11.000 -14.688 1.00 78.56 83 VAL A C 1
ATOM 663 O O . VAL A 1 83 ? -15.292 12.014 -14.038 1.00 78.56 83 VAL A O 1
ATOM 666 N N . LYS A 1 84 ? -16.301 11.021 -15.781 1.00 62.69 84 LYS A N 1
ATOM 667 C CA . LYS A 1 84 ? -17.151 12.167 -16.121 1.00 62.69 84 LYS A CA 1
ATOM 668 C C . LYS A 1 84 ? -18.400 12.091 -15.244 1.00 62.69 84 LYS A C 1
ATOM 670 O O . LYS A 1 84 ? -19.057 11.052 -15.235 1.00 62.69 84 LYS A O 1
ATOM 675 N N . ALA A 1 85 ? -18.642 13.153 -14.478 1.00 62.31 85 ALA A N 1
ATOM 676 C CA . ALA A 1 85 ? -19.841 13.324 -13.660 1.00 62.31 85 ALA A CA 1
ATOM 677 C C . ALA A 1 85 ? -21.097 13.492 -14.524 1.00 62.31 85 ALA A C 1
ATOM 679 O O . ALA A 1 85 ? -20.964 14.030 -15.650 1.00 62.31 85 ALA A O 1
#

Sequence (85 aa):
IGQLEGLGFTGPAGYMYIRPDNHQAYKDAITGFSKNVPEYPFPILDPDRIITIPIRNITAPPGWPKREPTSTYSWIEETWPAVKA

Solvent-accessible surface area (backbone atoms only — not comparable to full-atom values): 5407 Å² total; per-residue (Å²): 129,68,84,51,48,63,35,68,49,80,52,100,74,42,61,32,36,22,37,66,90,76,68,49,72,43,42,55,46,78,49,67,44,78,36,80,51,94,92,45,102,56,70,39,72,33,83,93,49,63,42,76,46,58,39,81,79,74,46,51,59,92,86,59,66,87,46,84,96,33,34,42,56,53,42,47,72,75,67,51,84,82,81,79,130

Mean predicted aligned error: 5.14 Å